Protein AF-A0A3Q9BZ14-F1 (afdb_monomer)

pLDDT: mean 82.78, std 16.7, range [43.81, 98.12]

Secondary structure (DSSP, 8-state):
-PPPPPSSSPP--TT-S-S-----TT-GGGTS-GGG-EEBSS--TTSPBPTTT--EE-TTS-SEEE--HHHHT---SBPPPPPPPPPPTT------------STT-------

Mean predicted aligned error: 11.3 Å

Radius of gyration: 19.76 Å; Cα contacts (8 Å, |Δi|>4): 144; chains: 1; bounding box: 48×44×48 Å

Structure (mmCIF, N/CA/C/O backbone):
data_AF-A0A3Q9BZ14-F1
#
_entry.id   AF-A0A3Q9BZ14-F1
#
loop_
_atom_site.group_PDB
_atom_site.id
_atom_site.type_symbol
_atom_site.label_atom_id
_atom_site.label_alt_id
_atom_site.label_comp_id
_atom_site.label_asym_id
_atom_site.label_entity_id
_atom_site.label_seq_id
_atom_site.pdbx_PDB_ins_code
_atom_site.Cartn_x
_atom_site.Cartn_y
_atom_site.Cartn_z
_atom_site.occupancy
_atom_site.B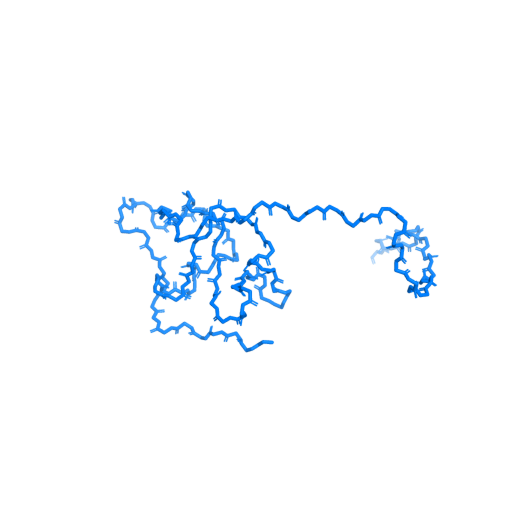_iso_or_equiv
_atom_site.auth_seq_id
_atom_site.auth_comp_id
_atom_site.auth_asym_id
_atom_site.auth_atom_id
_atom_site.pdbx_PDB_model_num
ATOM 1 N N . MET A 1 1 ? 15.633 4.483 -1.213 1.00 74.56 1 MET A N 1
ATOM 2 C CA . MET A 1 1 ? 14.410 5.270 -0.964 1.00 74.56 1 MET A CA 1
ATOM 3 C C . MET A 1 1 ? 14.303 5.504 0.534 1.00 74.56 1 MET A C 1
ATOM 5 O O . MET A 1 1 ? 14.685 4.612 1.280 1.00 74.56 1 MET A O 1
ATOM 9 N N . GLU A 1 2 ? 13.837 6.672 0.976 1.00 84.38 2 GLU A N 1
ATOM 10 C CA . GLU A 1 2 ? 13.486 6.877 2.387 1.00 84.38 2 GLU A CA 1
ATOM 11 C C . GLU A 1 2 ? 12.075 6.325 2.634 1.00 84.38 2 GLU A C 1
ATOM 13 O O . GLU A 1 2 ? 11.152 6.610 1.872 1.00 84.38 2 GLU A O 1
ATOM 18 N N . ILE A 1 3 ? 11.914 5.483 3.655 1.00 89.62 3 ILE A N 1
ATOM 19 C CA . ILE A 1 3 ? 10.619 4.883 3.988 1.00 89.62 3 ILE A CA 1
ATOM 20 C C . ILE A 1 3 ? 9.755 5.971 4.637 1.00 89.62 3 ILE A C 1
ATOM 22 O O . ILE A 1 3 ? 10.171 6.516 5.656 1.00 89.62 3 ILE A O 1
ATOM 26 N N . PRO A 1 4 ? 8.555 6.277 4.110 1.00 91.56 4 PRO A N 1
ATOM 27 C CA . PRO A 1 4 ? 7.698 7.282 4.719 1.00 91.56 4 PRO A CA 1
ATOM 28 C C . PRO A 1 4 ? 7.281 6.835 6.120 1.00 91.56 4 PRO A C 1
ATOM 30 O O . PRO A 1 4 ? 6.894 5.678 6.325 1.00 91.56 4 PRO A O 1
ATOM 33 N N . GLU A 1 5 ? 7.341 7.756 7.076 1.00 93.94 5 GLU A N 1
ATOM 34 C CA . GLU A 1 5 ? 6.874 7.521 8.440 1.00 93.94 5 GLU A CA 1
ATOM 35 C C . GLU A 1 5 ? 5.343 7.670 8.530 1.00 93.94 5 GLU A C 1
ATOM 37 O O . GLU A 1 5 ? 4.757 8.535 7.865 1.00 93.94 5 GLU A O 1
ATOM 42 N N . PRO A 1 6 ? 4.663 6.831 9.333 1.00 94.81 6 PRO A N 1
ATOM 43 C CA . PRO A 1 6 ? 3.221 6.915 9.494 1.00 94.81 6 PRO A CA 1
ATOM 44 C C . PRO A 1 6 ? 2.832 8.190 10.252 1.00 94.81 6 PRO A C 1
ATOM 46 O O . PRO A 1 6 ? 3.351 8.462 11.332 1.00 94.81 6 PRO A O 1
ATOM 49 N N . ALA A 1 7 ? 1.885 8.962 9.716 1.00 95.69 7 ALA A N 1
ATOM 50 C CA . ALA A 1 7 ? 1.416 10.209 10.340 1.00 95.69 7 ALA A CA 1
ATOM 51 C C . ALA A 1 7 ? 0.203 10.016 11.269 1.00 95.69 7 ALA A C 1
ATOM 53 O O . ALA A 1 7 ? -0.397 10.990 11.719 1.00 95.69 7 ALA A O 1
ATOM 54 N N . GLY A 1 8 ? -0.190 8.772 11.538 1.00 94.94 8 GLY A N 1
ATOM 55 C CA . GLY A 1 8 ? -1.387 8.459 12.307 1.00 94.94 8 GLY A CA 1
ATOM 56 C C . GLY A 1 8 ? -1.486 6.980 12.671 1.00 94.94 8 GLY A C 1
ATOM 57 O O . GLY A 1 8 ? -0.568 6.210 12.372 1.00 94.94 8 GLY A O 1
ATOM 58 N N . PRO A 1 9 ? -2.586 6.577 13.333 1.00 93.81 9 PRO A N 1
ATOM 59 C CA . PRO A 1 9 ? -2.827 5.178 13.653 1.00 93.81 9 PRO A CA 1
ATOM 60 C C . PRO A 1 9 ? -2.984 4.340 12.374 1.00 93.81 9 PRO A C 1
ATOM 62 O O . PRO A 1 9 ? -3.377 4.868 11.330 1.00 93.81 9 PRO A O 1
ATOM 65 N N . PRO A 1 10 ? -2.701 3.030 12.443 1.00 93.69 10 PRO A N 1
ATOM 66 C CA . PRO A 1 10 ? -2.913 2.134 11.317 1.00 93.69 10 PRO A CA 1
ATOM 67 C C . PRO A 1 10 ? -4.388 2.096 10.910 1.00 93.69 10 PRO A C 1
ATOM 69 O O . PRO A 1 10 ? -5.284 2.250 11.743 1.00 93.69 10 PRO A O 1
ATOM 72 N N . TYR A 1 11 ? -4.637 1.855 9.626 1.00 92.94 11 TYR A N 1
ATOM 73 C CA . TYR A 1 11 ? -5.991 1.650 9.132 1.00 92.94 11 TYR A CA 1
ATOM 74 C C . TYR A 1 11 ? -6.607 0.370 9.715 1.00 92.94 11 TYR A C 1
ATOM 76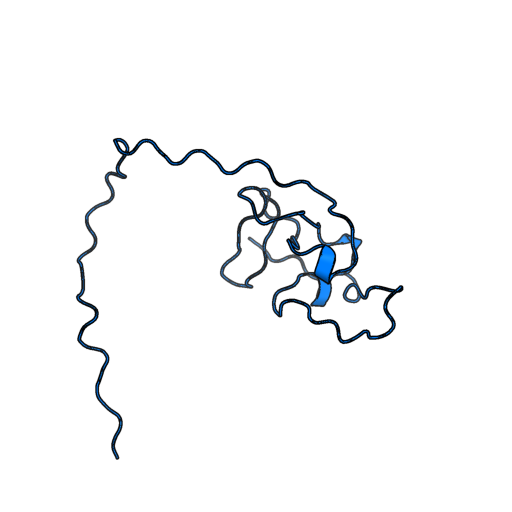 O O . TYR A 1 11 ? -6.076 -0.732 9.550 1.00 92.94 11 TYR A O 1
ATOM 84 N N . ILE A 1 12 ? -7.770 0.530 10.345 1.00 89.25 12 ILE A N 1
ATOM 85 C CA . ILE A 1 12 ? -8.637 -0.549 10.818 1.00 89.25 12 ILE A CA 1
ATOM 86 C C . ILE A 1 12 ? -9.967 -0.398 10.078 1.00 89.25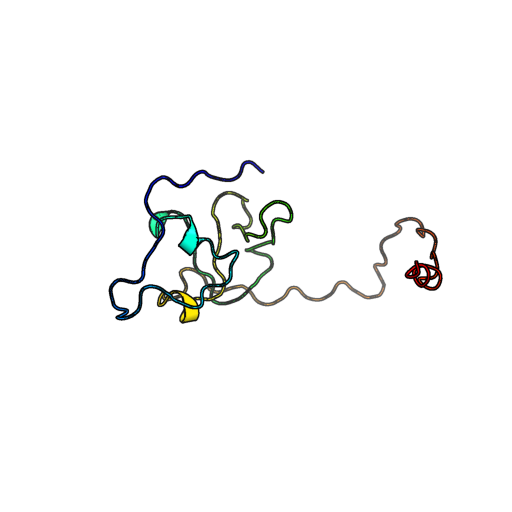 12 ILE A C 1
ATOM 88 O O . ILE A 1 12 ? -10.529 0.695 10.041 1.00 89.25 12 ILE A O 1
ATOM 92 N N . ASP A 1 13 ? -10.436 -1.486 9.472 1.00 85.44 13 ASP A N 1
ATOM 93 C CA . ASP A 1 13 ? -11.717 -1.538 8.766 1.00 85.44 13 ASP A CA 1
ATOM 94 C C . ASP A 1 13 ? -12.873 -1.335 9.769 1.00 85.44 13 ASP A C 1
ATOM 96 O O . ASP A 1 13 ? -13.022 -2.165 10.673 1.00 85.44 13 ASP A O 1
ATOM 100 N N . PRO A 1 14 ? -13.648 -0.235 9.670 1.00 82.81 14 PRO A N 1
ATOM 101 C CA . PRO A 1 14 ? -14.678 0.099 10.651 1.00 82.81 14 PRO A CA 1
ATOM 102 C C . PRO A 1 14 ? -15.911 -0.805 10.562 1.00 82.81 14 PRO A C 1
ATOM 104 O O . PRO A 1 14 ? -16.625 -0.944 11.552 1.00 82.81 14 PRO A O 1
ATOM 107 N N . ASP A 1 15 ? -16.157 -1.426 9.407 1.00 82.56 15 ASP A N 1
ATOM 108 C CA . ASP A 1 15 ? -17.356 -2.232 9.158 1.00 82.56 15 ASP A CA 1
ATOM 109 C C . ASP A 1 15 ? -17.170 -3.699 9.579 1.00 82.56 15 ASP A C 1
ATOM 111 O O . ASP A 1 15 ? -18.053 -4.541 9.396 1.00 82.56 15 ASP A O 1
ATOM 115 N N . ARG A 1 16 ? -16.010 -4.029 10.158 1.00 75.31 16 ARG A N 1
ATOM 116 C CA . ARG A 1 16 ? -15.628 -5.395 10.510 1.00 75.31 16 ARG A CA 1
ATOM 117 C C . ARG A 1 16 ? -15.746 -5.652 12.012 1.00 75.31 16 ARG A C 1
ATOM 119 O O . ARG A 1 16 ? -15.128 -4.972 12.822 1.00 75.31 16 ARG A O 1
ATOM 126 N N . GLU A 1 17 ? -16.471 -6.711 12.373 1.00 73.62 17 GLU A N 1
ATOM 127 C CA . GLU A 1 17 ? -16.707 -7.100 13.774 1.00 73.62 17 GLU A CA 1
ATOM 128 C C . GLU A 1 17 ? -15.441 -7.587 14.506 1.00 73.62 17 GLU A C 1
ATOM 130 O O . GLU A 1 17 ? -15.290 -7.343 15.702 1.00 73.62 17 GLU A O 1
ATOM 135 N N . ASP A 1 18 ? -14.520 -8.259 13.801 1.00 72.19 18 ASP A N 1
ATOM 136 C CA . ASP A 1 18 ? -13.232 -8.707 14.351 1.00 72.19 18 ASP A CA 1
ATOM 137 C C . ASP A 1 18 ? -12.066 -7.844 13.826 1.00 72.19 18 ASP A C 1
ATOM 139 O O . ASP A 1 18 ? -11.699 -7.961 12.645 1.00 72.19 18 ASP A O 1
ATOM 143 N N . PRO A 1 19 ? -11.437 -7.013 14.682 1.00 63.78 19 PRO A N 1
ATOM 144 C CA . PRO A 1 19 ? -10.290 -6.191 14.305 1.00 63.78 19 PRO A CA 1
ATOM 145 C C . PRO A 1 19 ? -9.010 -7.017 14.073 1.00 63.78 19 PRO A C 1
ATOM 147 O O . PRO A 1 19 ? -8.088 -6.545 13.403 1.00 63.78 19 PRO A O 1
ATOM 150 N N . SER A 1 20 ? -8.939 -8.264 14.563 1.00 62.31 20 SER A N 1
ATOM 151 C CA . SER A 1 20 ? -7.832 -9.202 14.332 1.00 62.31 20 SER A CA 1
ATOM 152 C C . SER A 1 20 ? -7.948 -9.871 12.955 1.00 62.31 20 SER A C 1
ATOM 154 O O . SER A 1 20 ? -8.062 -11.087 12.793 1.00 62.31 20 SER A O 1
ATOM 156 N N . ARG A 1 21 ? -7.889 -9.064 11.902 1.00 64.19 21 ARG A N 1
ATOM 157 C CA . ARG A 1 21 ? -7.940 -9.560 10.528 1.00 64.19 21 ARG A CA 1
ATOM 158 C C . ARG A 1 21 ? -6.718 -10.435 10.181 1.00 64.19 21 ARG A C 1
ATOM 160 O O . ARG A 1 21 ? -5.592 -10.058 10.508 1.00 64.19 21 ARG A O 1
ATOM 167 N N . PRO A 1 22 ? -6.858 -11.471 9.322 1.00 70.69 22 PRO A N 1
ATOM 168 C CA . PRO A 1 22 ? -5.732 -12.026 8.565 1.00 70.69 22 PRO A CA 1
ATOM 169 C C . PRO A 1 22 ? -5.227 -11.040 7.480 1.00 70.69 22 PRO A C 1
ATOM 171 O O . PRO A 1 22 ? -5.414 -11.227 6.268 1.00 70.69 22 PRO A O 1
ATOM 174 N N . VAL A 1 23 ? -4.591 -9.944 7.904 1.00 81.00 23 VAL A N 1
ATOM 175 C CA . VAL A 1 23 ? -3.678 -9.135 7.077 1.00 81.00 23 VAL A CA 1
ATOM 176 C C . VAL A 1 23 ? -2.468 -9.977 6.667 1.00 81.00 23 VAL A C 1
ATOM 178 O O . VAL A 1 23 ? -2.128 -10.960 7.322 1.00 81.00 23 VAL A O 1
ATOM 181 N N . CYS A 1 24 ? -1.790 -9.615 5.575 1.00 86.31 24 CYS A N 1
ATOM 182 C CA . CYS A 1 24 ? -0.416 -10.090 5.411 1.00 86.31 24 CYS A CA 1
ATOM 183 C C . CYS A 1 24 ? 0.476 -9.362 6.430 1.00 86.31 24 CYS A C 1
ATOM 185 O O . CYS A 1 24 ? 0.256 -8.180 6.676 1.00 86.31 24 CYS A O 1
ATOM 187 N N . GLY A 1 25 ? 1.489 -10.031 6.989 1.00 84.81 25 GLY A N 1
ATOM 188 C CA . GLY A 1 25 ? 2.362 -9.436 8.019 1.00 84.81 25 GLY A CA 1
ATOM 189 C C . GLY A 1 25 ? 3.167 -8.208 7.561 1.00 84.81 25 GLY A C 1
ATOM 190 O O . GLY A 1 25 ? 3.701 -7.489 8.390 1.00 84.81 25 GLY A O 1
ATOM 191 N N . ILE A 1 26 ? 3.221 -7.962 6.250 1.00 91.31 26 ILE A N 1
ATOM 192 C CA . ILE A 1 26 ? 3.868 -6.817 5.582 1.00 91.31 26 ILE A CA 1
ATOM 193 C C . ILE A 1 26 ? 2.836 -5.901 4.895 1.00 91.31 26 ILE A C 1
ATOM 195 O O . ILE A 1 26 ? 3.092 -5.323 3.840 1.00 91.31 26 ILE A O 1
ATOM 199 N N . CYS A 1 27 ? 1.598 -5.867 5.395 1.00 93.88 27 CYS A N 1
ATOM 200 C CA . CYS A 1 27 ? 0.555 -5.015 4.827 1.00 93.88 27 CYS A CA 1
ATOM 201 C C . CYS A 1 27 ? 0.775 -3.564 5.267 1.00 93.88 27 CYS A C 1
ATOM 203 O O . CYS A 1 27 ? 0.866 -3.329 6.466 1.00 93.88 27 CYS A O 1
ATOM 205 N N . PRO A 1 28 ? 0.747 -2.566 4.367 1.00 95.62 28 PRO A N 1
ATOM 206 C CA . PRO A 1 28 ? 0.875 -1.180 4.803 1.00 95.62 28 PRO A CA 1
ATOM 207 C C . PRO A 1 28 ? -0.252 -0.761 5.760 1.00 95.62 28 PRO A C 1
ATOM 209 O O . PRO A 1 28 ? 0.001 0.019 6.668 1.00 95.62 28 PRO A O 1
ATOM 212 N N . ALA A 1 29 ? -1.451 -1.346 5.662 1.00 94.00 29 ALA A N 1
ATOM 213 C CA . ALA A 1 29 ? -2.553 -1.052 6.581 1.00 94.00 29 ALA A CA 1
ATOM 214 C C . ALA A 1 29 ? -2.240 -1.363 8.058 1.00 94.00 29 ALA A C 1
ATOM 216 O O . ALA A 1 29 ? -2.877 -0.794 8.932 1.00 94.00 29 ALA A O 1
ATOM 217 N N . THR A 1 30 ? -1.254 -2.218 8.368 1.00 92.25 30 THR A N 1
ATOM 218 C CA . THR A 1 30 ? -0.873 -2.490 9.769 1.00 92.25 30 THR A CA 1
ATOM 219 C C . THR A 1 30 ? -0.008 -1.396 10.382 1.00 92.25 30 THR A C 1
ATOM 221 O O . THR A 1 30 ? 0.237 -1.430 11.584 1.00 92.25 30 THR A O 1
ATOM 224 N N . ARG A 1 31 ? 0.496 -0.457 9.574 1.00 93.44 31 ARG A N 1
ATOM 225 C CA . ARG A 1 31 ? 1.378 0.629 10.023 1.00 93.44 31 ARG A CA 1
ATOM 226 C C . ARG A 1 31 ? 0.867 2.012 9.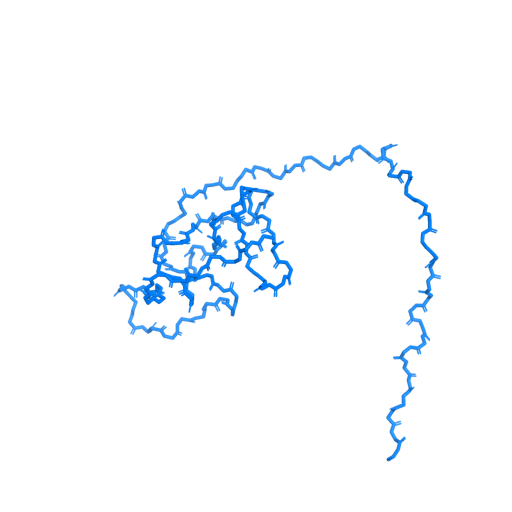635 1.00 93.44 31 ARG A C 1
ATOM 228 O O . ARG A 1 31 ? 1.074 2.949 10.393 1.00 93.44 31 ARG A O 1
ATOM 235 N N . TYR A 1 32 ? 0.236 2.138 8.474 1.00 95.69 32 TYR A N 1
ATOM 236 C CA . TYR A 1 32 ? -0.145 3.412 7.880 1.00 95.69 32 TYR A CA 1
ATOM 237 C C . TYR A 1 32 ? -1.653 3.669 8.007 1.00 95.69 32 TYR A C 1
ATOM 239 O O . TYR A 1 32 ? -2.443 2.729 7.847 1.00 95.69 32 TYR A O 1
ATOM 247 N N . PRO A 1 33 ? -2.063 4.930 8.239 1.00 96.38 33 PRO A N 1
ATOM 248 C CA . PRO A 1 33 ? -3.448 5.357 8.091 1.00 96.38 33 PRO A CA 1
ATOM 249 C C . PRO A 1 33 ? -3.901 5.230 6.630 1.00 96.38 33 PRO A C 1
ATOM 251 O O . PRO A 1 33 ? -3.079 5.138 5.711 1.00 96.38 33 PRO A O 1
ATOM 254 N N . ARG A 1 34 ? -5.220 5.230 6.405 1.00 95.25 34 ARG A N 1
ATOM 255 C CA . ARG A 1 34 ? -5.834 4.976 5.090 1.00 95.25 34 ARG A CA 1
ATOM 256 C C . ARG A 1 34 ? -5.308 5.901 3.995 1.00 95.25 34 ARG A C 1
ATOM 258 O O . ARG A 1 34 ? -5.139 5.471 2.856 1.00 95.25 34 ARG A O 1
ATOM 265 N N . GLU A 1 35 ? -5.058 7.154 4.342 1.00 96.50 35 GLU A N 1
ATOM 266 C CA . GLU A 1 35 ? -4.669 8.228 3.431 1.00 96.50 35 GLU A CA 1
ATOM 267 C C . GLU A 1 35 ? -3.202 8.120 2.984 1.00 96.50 35 GLU A C 1
ATOM 269 O O . GLU A 1 35 ? -2.795 8.792 2.040 1.00 96.50 35 GLU A O 1
ATOM 274 N N . GLN A 1 36 ? -2.399 7.280 3.647 1.00 97.12 36 GLN A N 1
ATOM 275 C CA . GLN A 1 36 ? -0.961 7.141 3.397 1.00 97.12 36 GLN A CA 1
ATOM 276 C C . GLN A 1 36 ? -0.575 5.889 2.610 1.00 97.12 36 GLN A C 1
ATOM 278 O O . GLN A 1 36 ? 0.611 5.623 2.425 1.00 97.12 36 GLN A O 1
ATOM 283 N N . PHE A 1 37 ? -1.538 5.109 2.128 1.00 97.38 37 PHE A N 1
ATOM 284 C CA . PHE A 1 37 ? -1.252 4.009 1.217 1.00 97.38 37 PHE A CA 1
ATOM 285 C C . PHE A 1 37 ? -2.294 3.920 0.112 1.00 97.38 37 PHE A C 1
ATOM 287 O O . PHE A 1 37 ? -3.426 4.380 0.247 1.00 97.38 37 PHE A O 1
ATOM 294 N N . LEU A 1 38 ? -1.896 3.284 -0.984 1.00 97.88 38 LEU A N 1
ATOM 295 C CA . LEU A 1 38 ? -2.780 2.990 -2.104 1.00 97.88 38 LEU A CA 1
ATOM 296 C C . LEU A 1 38 ? -3.102 1.505 -2.178 1.00 97.88 38 LEU A C 1
ATOM 298 O O . LEU A 1 38 ? -2.299 0.647 -1.805 1.00 97.88 38 LEU A O 1
ATOM 302 N N . VAL A 1 39 ? -4.272 1.200 -2.717 1.00 97.69 39 VAL A N 1
ATOM 303 C CA . VAL A 1 39 ? -4.754 -0.156 -2.940 1.00 97.69 39 VAL A CA 1
ATOM 304 C C . VAL A 1 39 ? -4.754 -0.446 -4.433 1.00 97.69 39 VAL A C 1
ATOM 306 O O . VAL A 1 39 ? -5.479 0.169 -5.207 1.00 97.69 39 VAL A O 1
ATOM 309 N N . TYR A 1 40 ? -3.946 -1.412 -4.848 1.00 98.12 40 TYR A N 1
ATOM 310 C CA . TYR A 1 40 ? -3.996 -1.975 -6.192 1.00 98.12 40 TYR A CA 1
ATOM 311 C C . TYR A 1 40 ? -4.820 -3.259 -6.181 1.00 98.12 40 TYR A C 1
ATOM 313 O O . TYR A 1 40 ? -4.755 -4.036 -5.228 1.00 98.12 40 TYR A O 1
ATOM 321 N N . ASN A 1 41 ? -5.529 -3.540 -7.275 1.00 97.31 41 ASN A N 1
ATOM 322 C CA . ASN A 1 41 ? -6.296 -4.784 -7.399 1.00 97.31 41 ASN A CA 1
ATOM 323 C C . ASN A 1 41 ? -5.415 -6.049 -7.477 1.00 97.31 41 ASN A C 1
ATOM 325 O O . ASN A 1 41 ? -5.880 -7.139 -7.164 1.00 97.31 41 ASN A O 1
ATOM 329 N N . ARG A 1 42 ? -4.155 -5.920 -7.915 1.00 95.75 42 ARG A N 1
ATOM 330 C CA . ARG A 1 42 ? -3.159 -7.003 -7.958 1.00 95.75 42 ARG A CA 1
ATOM 331 C C . ARG A 1 42 ? -1.726 -6.452 -8.012 1.00 95.75 42 ARG A C 1
ATOM 333 O O . ARG A 1 42 ? -1.535 -5.283 -8.353 1.00 95.75 42 ARG A O 1
ATOM 340 N N . PRO A 1 43 ? -0.698 -7.281 -7.748 1.00 94.69 43 PRO A N 1
ATOM 341 C CA . PRO A 1 43 ? 0.695 -6.899 -7.963 1.00 94.69 43 PRO A CA 1
ATOM 342 C C . PRO A 1 43 ? 0.984 -6.500 -9.416 1.00 94.69 43 PRO A C 1
ATOM 344 O O . PRO A 1 43 ? 0.456 -7.100 -10.360 1.00 94.69 43 PRO A O 1
ATOM 347 N N . SER A 1 44 ? 1.859 -5.511 -9.604 1.00 94.81 44 SER A N 1
ATOM 348 C CA . SER A 1 44 ? 2.254 -5.027 -10.928 1.00 94.81 44 SER A CA 1
ATOM 349 C C . SER A 1 44 ? 3.636 -4.373 -10.926 1.00 94.81 44 SER A C 1
ATOM 351 O O . SER A 1 44 ? 4.239 -4.158 -9.875 1.00 94.81 44 SER A O 1
ATOM 353 N N . TRP A 1 45 ? 4.128 -4.030 -12.118 1.00 94.12 45 TRP A N 1
ATOM 354 C CA . TRP A 1 45 ? 5.362 -3.260 -12.284 1.00 94.12 45 TRP A CA 1
ATOM 355 C C . TRP A 1 45 ? 5.214 -1.782 -11.882 1.00 94.12 45 TRP A C 1
ATOM 357 O O . TRP A 1 45 ? 6.225 -1.099 -11.753 1.00 94.12 45 TRP A O 1
ATOM 367 N N . GLU A 1 46 ? 3.990 -1.284 -11.676 1.00 94.94 46 GLU A N 1
ATOM 368 C CA . GLU A 1 46 ? 3.732 0.046 -11.101 1.00 94.94 46 GLU A CA 1
ATOM 369 C C . GLU A 1 46 ? 3.773 0.053 -9.575 1.00 94.94 46 GLU A C 1
ATOM 371 O O . GLU A 1 46 ? 3.795 1.128 -8.978 1.00 94.94 46 GLU A O 1
ATOM 376 N N . CYS A 1 47 ? 3.786 -1.131 -8.952 1.00 95.56 47 CYS A N 1
ATOM 377 C CA . CYS A 1 47 ? 3.949 -1.278 -7.515 1.00 95.56 47 CYS A CA 1
ATOM 378 C C . CYS A 1 47 ? 5.101 -2.237 -7.134 1.00 95.56 47 CYS A C 1
ATOM 380 O O . CYS A 1 47 ? 4.856 -3.350 -6.630 1.00 95.56 47 CYS A O 1
ATOM 382 N N . PRO A 1 48 ? 6.368 -1.864 -7.431 1.00 94.62 48 PRO A N 1
ATOM 383 C CA . PRO A 1 48 ? 7.533 -2.704 -7.159 1.00 94.62 48 PRO A CA 1
ATOM 384 C C . PRO A 1 48 ? 7.678 -3.054 -5.673 1.00 94.62 48 PRO A C 1
ATOM 386 O O . PRO A 1 48 ? 7.241 -2.321 -4.789 1.00 94.62 48 PRO A O 1
ATOM 389 N N . PHE A 1 49 ? 8.290 -4.210 -5.415 1.00 93.38 49 PHE A N 1
ATOM 390 C CA . PHE A 1 49 ? 8.611 -4.692 -4.072 1.00 93.38 49 PHE A CA 1
ATOM 391 C C . PHE A 1 49 ? 9.901 -4.043 -3.558 1.00 93.38 49 PHE A C 1
ATOM 393 O O . PHE A 1 49 ? 10.903 -4.033 -4.271 1.00 93.38 49 PHE A O 1
ATOM 400 N N . HIS A 1 50 ? 9.876 -3.557 -2.320 1.00 92.56 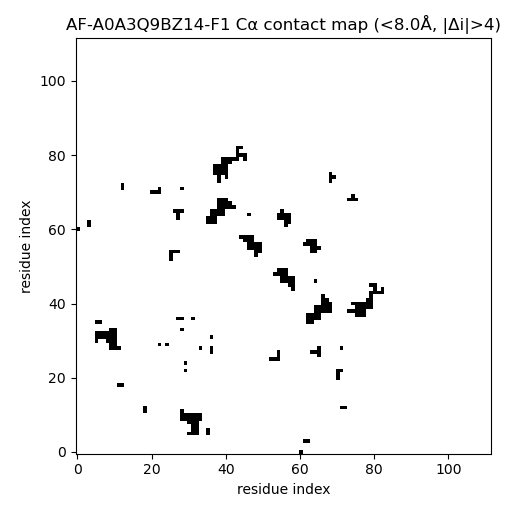50 HIS A N 1
ATOM 401 C CA . HIS A 1 50 ? 11.013 -2.966 -1.631 1.00 92.56 50 HIS A CA 1
ATOM 402 C C . HIS A 1 50 ? 11.649 -3.995 -0.679 1.00 92.56 50 HIS A C 1
ATOM 404 O O . HIS A 1 50 ? 11.001 -4.439 0.273 1.00 92.56 50 HIS A O 1
ATOM 410 N N . PRO A 1 51 ? 12.910 -4.403 -0.910 1.00 91.44 51 PRO A N 1
ATOM 411 C CA . PRO A 1 51 ? 13.500 -5.547 -0.219 1.00 91.44 51 PRO A CA 1
ATOM 412 C C . PRO A 1 51 ? 13.814 -5.305 1.260 1.00 91.44 51 PRO A C 1
ATOM 414 O O . PRO A 1 51 ? 13.850 -6.266 2.020 1.00 91.44 51 PRO A O 1
ATOM 417 N N . GLU A 1 52 ? 14.028 -4.059 1.686 1.00 90.25 52 GLU A N 1
ATOM 418 C CA . GLU A 1 52 ? 14.471 -3.775 3.061 1.00 90.25 52 GLU A CA 1
ATOM 419 C C . GLU A 1 52 ? 13.343 -3.902 4.092 1.00 90.25 52 GLU A C 1
ATOM 421 O O . GLU A 1 52 ? 13.581 -4.322 5.220 1.00 90.25 52 GLU A O 1
ATOM 426 N N . ASN A 1 53 ? 12.109 -3.558 3.713 1.00 89.06 53 ASN A N 1
ATOM 427 C CA . ASN A 1 53 ? 10.950 -3.561 4.614 1.00 89.06 53 ASN A CA 1
ATOM 428 C C . ASN A 1 53 ? 9.808 -4.476 4.143 1.00 89.06 53 ASN A C 1
ATOM 430 O O . ASN A 1 53 ? 8.819 -4.644 4.851 1.00 89.06 53 ASN A O 1
ATOM 434 N N . GLY A 1 54 ? 9.930 -5.067 2.953 1.00 91.06 54 GLY A N 1
ATOM 435 C CA . GLY A 1 54 ? 8.948 -5.984 2.390 1.00 91.06 54 GLY A CA 1
ATOM 436 C C . GLY A 1 54 ? 7.685 -5.322 1.833 1.00 91.06 54 GLY A C 1
ATOM 437 O O . GLY A 1 54 ? 6.809 -6.027 1.334 1.00 91.06 54 GLY A O 1
ATOM 438 N N . HIS A 1 55 ? 7.557 -3.995 1.887 1.00 94.69 55 HIS A N 1
ATOM 439 C CA . HIS A 1 55 ? 6.404 -3.298 1.322 1.00 94.69 55 HIS A CA 1
ATOM 440 C C . HIS A 1 55 ? 6.505 -3.186 -0.198 1.00 94.69 55 HIS A C 1
ATOM 442 O O . HIS A 1 55 ? 7.572 -3.307 -0.795 1.00 94.69 55 HIS A O 1
ATOM 448 N N . ARG A 1 56 ? 5.368 -2.933 -0.843 1.00 96.31 56 ARG A N 1
ATOM 449 C CA . 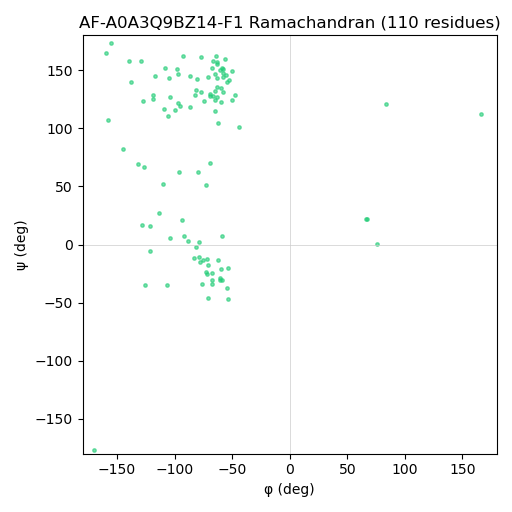ARG A 1 56 ? 5.343 -2.430 -2.217 1.00 96.31 56 ARG A CA 1
ATOM 450 C C . ARG A 1 56 ? 5.163 -0.924 -2.182 1.00 96.31 56 ARG A C 1
ATOM 452 O O . ARG A 1 56 ? 4.533 -0.427 -1.255 1.00 96.31 56 ARG A O 1
ATOM 459 N N . TYR A 1 57 ? 5.672 -0.228 -3.185 1.00 96.44 57 TYR A N 1
ATOM 460 C CA . TYR A 1 57 ? 5.537 1.225 -3.319 1.00 96.44 57 TYR A CA 1
ATOM 461 C C . TYR A 1 57 ? 5.027 1.577 -4.693 1.00 96.44 57 TYR A C 1
ATOM 463 O O . TYR A 1 57 ? 5.199 0.780 -5.601 1.00 96.44 57 TYR A O 1
ATOM 471 N N . THR A 1 58 ? 4.430 2.748 -4.870 1.00 95.31 58 THR A N 1
ATOM 472 C CA . THR A 1 58 ? 4.178 3.296 -6.205 1.00 95.31 58 THR A CA 1
ATOM 473 C C . THR A 1 58 ? 5.472 3.401 -7.015 1.00 95.31 58 THR A C 1
ATOM 475 O O . THR A 1 58 ? 6.572 3.396 -6.469 1.00 95.31 58 THR A O 1
ATOM 478 N N . ARG A 1 59 ? 5.359 3.475 -8.344 1.00 92.50 59 ARG A N 1
ATOM 479 C CA . ARG A 1 59 ? 6.514 3.521 -9.255 1.00 92.50 59 ARG A CA 1
ATOM 480 C C . ARG A 1 59 ? 7.453 4.702 -8.999 1.00 92.50 59 ARG A C 1
ATOM 482 O O . ARG A 1 59 ? 8.640 4.600 -9.278 1.00 92.50 59 ARG A O 1
ATOM 489 N N . ASP A 1 60 ? 6.904 5.806 -8.519 1.00 89.94 60 ASP A N 1
ATOM 490 C CA . ASP A 1 60 ? 7.622 7.000 -8.077 1.00 89.94 60 ASP A CA 1
ATOM 491 C C . ASP A 1 60 ? 8.229 6.855 -6.674 1.00 89.94 60 ASP A C 1
ATOM 493 O O . ASP A 1 60 ? 8.867 7.781 -6.192 1.00 89.94 60 ASP A O 1
ATOM 497 N N . GLU A 1 61 ? 8.085 5.686 -6.050 1.00 87.00 61 GLU A N 1
ATOM 498 C CA . GLU A 1 61 ? 8.753 5.309 -4.809 1.00 87.00 61 GLU A CA 1
ATOM 499 C C . GLU A 1 61 ? 8.326 6.123 -3.575 1.00 87.00 61 GLU A C 1
ATOM 501 O O . GLU A 1 61 ? 9.038 6.178 -2.582 1.00 87.00 61 GLU A O 1
ATOM 506 N N . THR A 1 62 ? 7.144 6.741 -3.600 1.00 90.25 62 THR A N 1
ATOM 507 C CA . THR A 1 62 ? 6.712 7.664 -2.537 1.00 90.25 62 THR A CA 1
ATOM 508 C C . THR A 1 62 ? 5.636 7.087 -1.622 1.00 90.25 62 THR A C 1
ATOM 510 O O . THR A 1 62 ? 5.640 7.362 -0.423 1.00 90.25 62 THR A O 1
ATOM 513 N N . VAL A 1 63 ? 4.717 6.273 -2.153 1.00 96.19 63 VAL A N 1
ATOM 514 C CA . VAL A 1 63 ? 3.532 5.819 -1.409 1.00 96.19 63 VAL A CA 1
ATOM 515 C C . VAL A 1 63 ? 3.519 4.293 -1.272 1.00 96.19 63 VAL A C 1
ATOM 517 O O . VAL A 1 63 ? 3.561 3.597 -2.291 1.00 96.19 63 VAL A O 1
ATOM 520 N N . PRO A 1 64 ? 3.425 3.738 -0.048 1.00 97.31 64 PRO A N 1
ATOM 521 C CA . PRO A 1 64 ? 3.208 2.314 0.174 1.00 97.31 64 PRO A CA 1
ATOM 522 C C . PRO A 1 64 ? 1.949 1.798 -0.536 1.00 97.31 64 PRO A C 1
ATOM 524 O O . PRO A 1 64 ? 0.929 2.479 -0.626 1.00 97.31 64 PRO A O 1
ATOM 527 N N . ALA A 1 65 ? 1.993 0.558 -1.012 1.00 97.62 65 ALA A N 1
ATOM 528 C CA . ALA A 1 65 ? 0.937 -0.054 -1.804 1.00 97.62 65 ALA A CA 1
ATOM 529 C C . ALA A 1 65 ? 0.506 -1.409 -1.224 1.00 97.62 65 ALA A C 1
ATOM 531 O O . ALA A 1 65 ? 1.306 -2.339 -1.092 1.00 97.62 65 ALA A O 1
ATOM 532 N N . CYS A 1 66 ? -0.785 -1.548 -0.923 1.00 96.94 66 CYS A N 1
ATOM 533 C CA . CYS A 1 66 ? -1.418 -2.841 -0.702 1.00 96.94 66 CYS A CA 1
ATOM 534 C C . CYS A 1 66 ? -1.878 -3.417 -2.046 1.00 96.94 66 CYS A C 1
ATOM 536 O O . CYS A 1 66 ? -2.322 -2.689 -2.927 1.00 96.94 66 CYS A O 1
ATOM 538 N N . VAL A 1 67 ? -1.798 -4.736 -2.196 1.00 97.12 67 VAL A N 1
ATOM 539 C CA . VAL A 1 67 ? -2.225 -5.469 -3.405 1.00 97.12 67 VAL A CA 1
ATOM 540 C C . VAL A 1 67 ? -3.307 -6.509 -3.097 1.00 97.12 67 VAL A C 1
ATOM 542 O O . VAL A 1 67 ? -3.522 -7.435 -3.871 1.00 97.12 67 VAL A O 1
ATOM 545 N N . HIS A 1 68 ? -3.935 -6.397 -1.924 1.00 95.31 68 HIS A N 1
ATOM 546 C CA . HIS A 1 68 ? -4.923 -7.345 -1.409 1.00 95.31 68 HIS A CA 1
ATOM 547 C C . HIS A 1 68 ? -6.169 -6.597 -0.892 1.00 95.31 68 HIS A C 1
ATOM 549 O O . HIS A 1 68 ? -6.372 -6.565 0.328 1.00 95.31 68 HIS A O 1
ATOM 555 N N . PRO A 1 69 ? -6.970 -5.980 -1.786 1.00 94.38 69 PRO A N 1
ATOM 556 C CA . PRO A 1 69 ? -8.172 -5.208 -1.436 1.00 94.38 69 PRO A CA 1
ATOM 557 C C . PRO A 1 69 ? -9.147 -6.007 -0.562 1.00 94.38 69 PRO A C 1
ATOM 559 O O . PRO A 1 69 ? -9.512 -5.557 0.521 1.00 94.38 69 PRO A O 1
ATOM 562 N N . ASP A 1 70 ? -9.437 -7.256 -0.940 1.00 91.19 70 ASP A N 1
ATOM 563 C CA . ASP A 1 70 ? -10.387 -8.127 -0.228 1.00 91.19 70 ASP A CA 1
ATOM 564 C C . ASP A 1 70 ? -9.974 -8.398 1.214 1.00 91.19 70 ASP A C 1
ATOM 566 O O . ASP A 1 70 ? -10.802 -8.607 2.099 1.00 91.19 70 ASP A O 1
ATOM 570 N N . LYS A 1 71 ? -8.661 -8.402 1.476 1.00 89.81 71 LYS A N 1
ATOM 571 C CA . LYS A 1 71 ? -8.198 -8.565 2.841 1.00 89.81 71 LYS A CA 1
ATOM 572 C C . LYS A 1 71 ? -8.511 -7.291 3.639 1.00 89.81 71 LYS A C 1
ATOM 574 O O . LYS A 1 71 ? -8.985 -7.438 4.751 1.00 89.81 71 LYS A O 1
ATOM 579 N N . ILE A 1 72 ? -8.245 -6.083 3.122 1.00 91.12 72 ILE A N 1
ATOM 580 C CA . ILE A 1 72 ? -8.465 -4.775 3.803 1.00 91.12 72 ILE A CA 1
ATOM 581 C C . ILE A 1 72 ? -9.898 -4.251 3.746 1.00 91.12 72 ILE A C 1
ATOM 583 O O . ILE A 1 72 ? -10.125 -3.220 4.357 1.00 91.12 72 ILE A O 1
ATOM 587 N N . GLY A 1 73 ? -10.830 -4.930 3.077 1.00 90.75 73 GLY A N 1
ATOM 588 C CA . GLY A 1 73 ? -12.212 -4.447 2.985 1.00 90.75 73 GLY A CA 1
ATOM 589 C C . GLY A 1 73 ? -12.342 -3.154 2.173 1.00 90.75 73 GLY A C 1
ATOM 590 O O . GLY A 1 73 ? -13.305 -2.419 2.334 1.00 90.75 73 GLY A O 1
ATOM 591 N N . LEU A 1 74 ? -11.370 -2.858 1.303 1.00 93.00 74 LEU A N 1
ATOM 592 C CA . LEU A 1 74 ? -11.353 -1.641 0.490 1.00 93.00 74 LEU A CA 1
ATOM 593 C C . LEU A 1 74 ? -11.432 -1.982 -0.987 1.00 93.00 74 LEU A C 1
ATOM 595 O O . LEU A 1 74 ? -10.808 -2.941 -1.444 1.00 93.00 74 LEU A O 1
ATOM 599 N N . GLU A 1 75 ? -12.117 -1.134 -1.747 1.00 95.38 75 GLU A N 1
ATOM 600 C CA . GLU A 1 75 ? -12.021 -1.161 -3.199 1.00 95.38 75 GLU A CA 1
ATOM 601 C C . GLU A 1 75 ? -10.618 -0.729 -3.667 1.00 95.38 75 GLU A C 1
ATOM 603 O O . GLU A 1 75 ? -9.929 0.037 -2.983 1.00 95.38 75 GLU A O 1
ATOM 608 N N . PRO A 1 76 ? -10.155 -1.215 -4.832 1.00 97.81 76 PRO A N 1
ATOM 609 C CA . PRO A 1 76 ? -8.899 -0.759 -5.407 1.00 97.81 76 PRO A CA 1
ATOM 610 C C . PRO A 1 76 ? -8.936 0.731 -5.770 1.00 97.81 76 PRO A C 1
ATOM 612 O O . PRO A 1 76 ? -9.751 1.154 -6.584 1.00 97.81 76 PRO A O 1
ATOM 615 N N . ASP A 1 77 ? -7.964 1.497 -5.274 1.00 97.56 77 ASP A N 1
ATOM 616 C CA . ASP A 1 77 ? -7.684 2.858 -5.749 1.00 97.56 77 ASP A CA 1
ATOM 617 C C . ASP A 1 77 ? -7.145 2.848 -7.188 1.00 97.56 77 ASP A C 1
ATOM 619 O O . ASP A 1 77 ? -7.303 3.809 -7.943 1.00 97.56 77 ASP A O 1
ATOM 623 N N . ARG A 1 78 ? -6.433 1.774 -7.562 1.00 97.00 78 ARG A N 1
ATOM 624 C CA . ARG A 1 78 ? -5.775 1.625 -8.864 1.00 97.00 78 ARG A CA 1
ATOM 625 C C . ARG A 1 78 ? -5.945 0.222 -9.434 1.00 97.00 78 ARG A C 1
ATOM 627 O O . ARG A 1 78 ? -5.806 -0.791 -8.745 1.00 97.00 78 ARG A O 1
ATOM 634 N N . ILE A 1 79 ? -6.166 0.163 -10.744 1.00 97.44 79 ILE A N 1
ATOM 635 C CA . ILE A 1 79 ? -6.177 -1.087 -11.503 1.00 97.44 79 ILE A CA 1
ATOM 636 C C . ILE A 1 79 ? -4.794 -1.301 -12.105 1.00 97.44 79 ILE A C 1
ATOM 638 O O . ILE A 1 79 ? -4.318 -0.498 -12.902 1.00 97.44 79 ILE A O 1
ATOM 642 N N . ALA A 1 80 ? -4.149 -2.398 -11.720 1.00 95.56 80 ALA A N 1
ATOM 643 C CA . ALA A 1 80 ? -2.835 -2.762 -12.216 1.00 95.56 80 ALA A CA 1
ATOM 644 C C . ALA A 1 80 ? -2.834 -2.943 -13.746 1.00 95.56 80 ALA A C 1
ATOM 646 O O . ALA A 1 80 ? -3.677 -3.683 -14.276 1.00 95.56 80 ALA A O 1
ATOM 647 N N . PRO A 1 81 ? -1.835 -2.387 -14.456 1.00 94.25 81 PRO A N 1
ATOM 648 C CA . PRO A 1 81 ? -1.708 -2.557 -15.896 1.00 94.25 81 PRO A CA 1
ATOM 649 C C . PRO A 1 81 ? -1.399 -4.014 -16.259 1.00 94.25 81 PRO A C 1
ATOM 651 O O . PRO A 1 81 ? -0.879 -4.772 -15.421 1.00 94.25 81 PRO A O 1
ATOM 654 N N . PRO A 1 82 ? -1.696 -4.445 -17.500 1.00 93.00 82 PRO A N 1
ATOM 655 C CA . PRO A 1 82 ? -1.316 -5.766 -17.987 1.00 93.00 82 PRO A CA 1
ATOM 656 C C . PRO A 1 82 ? 0.176 -6.068 -17.745 1.00 93.00 82 PRO A C 1
ATOM 658 O O . PRO A 1 82 ? 1.003 -5.145 -17.721 1.00 93.00 82 PRO A O 1
ATOM 661 N N . PRO A 1 83 ? 0.542 -7.346 -17.539 1.00 89.62 83 PRO A N 1
ATOM 662 C CA . PRO A 1 83 ? 1.942 -7.747 -17.464 1.00 89.62 83 PRO A CA 1
ATOM 663 C C . PRO A 1 83 ? 2.715 -7.251 -18.692 1.00 89.62 83 PRO A C 1
ATOM 665 O O . PRO A 1 83 ? 2.189 -7.268 -19.805 1.00 89.62 83 PRO A O 1
ATOM 668 N N . LYS A 1 84 ? 3.966 -6.815 -18.500 1.00 87.50 84 LYS A N 1
ATOM 669 C CA . LYS A 1 84 ? 4.844 -6.494 -19.634 1.00 87.50 84 LYS A CA 1
ATOM 670 C C . LYS A 1 84 ? 5.089 -7.765 -20.441 1.00 87.50 84 LYS A C 1
ATOM 672 O O . LYS A 1 84 ? 5.228 -8.840 -19.856 1.00 87.50 84 LYS A O 1
ATOM 677 N N . ALA A 1 85 ? 5.162 -7.623 -21.763 1.00 87.38 85 ALA A N 1
ATOM 678 C CA . ALA A 1 85 ? 5.628 -8.708 -22.608 1.00 87.38 85 ALA A CA 1
ATOM 679 C C . ALA A 1 85 ? 7.014 -9.167 -22.117 1.00 87.38 85 ALA A C 1
ATOM 681 O O . ALA A 1 85 ? 7.819 -8.320 -21.704 1.00 87.38 85 ALA A O 1
ATOM 682 N N . PRO A 1 86 ? 7.289 -10.482 -22.107 1.00 80.88 86 PRO A N 1
ATOM 683 C CA . PRO A 1 86 ? 8.635 -10.959 -21.839 1.00 80.88 86 PRO A CA 1
ATOM 684 C C . PRO A 1 86 ? 9.603 -10.355 -22.874 1.00 80.88 86 PRO A C 1
ATOM 686 O O . PRO A 1 86 ? 9.188 -10.108 -24.010 1.00 80.88 86 PRO A O 1
ATOM 689 N N . PRO A 1 87 ? 10.867 -10.091 -22.500 1.00 80.06 87 PRO A N 1
ATOM 690 C CA . PRO A 1 87 ? 11.876 -9.675 -23.469 1.00 80.06 87 PRO A CA 1
ATOM 691 C C . PRO A 1 87 ? 12.021 -10.731 -24.574 1.00 80.06 87 PRO A C 1
ATOM 693 O O . PRO A 1 87 ? 11.787 -11.920 -24.329 1.00 80.06 87 PRO A O 1
ATOM 696 N N . ASP A 1 88 ? 12.400 -10.298 -25.781 1.00 81.75 88 ASP A N 1
ATOM 697 C CA . ASP A 1 88 ? 12.681 -11.218 -26.884 1.00 81.75 88 ASP A CA 1
ATOM 698 C C . ASP A 1 88 ? 13.798 -12.194 -26.456 1.00 81.75 88 ASP A C 1
ATOM 700 O O . ASP A 1 88 ? 14.827 -11.748 -25.933 1.00 81.75 88 ASP A O 1
ATOM 704 N N . PRO A 1 89 ? 13.631 -13.517 -26.645 1.00 74.44 89 PRO A N 1
ATOM 705 C CA . PRO A 1 89 ? 14.643 -14.515 -26.296 1.00 74.44 89 PRO A CA 1
ATOM 706 C C . PRO A 1 89 ? 16.040 -14.262 -26.893 1.00 74.44 89 PRO A C 1
ATOM 708 O O . PRO A 1 89 ? 17.017 -14.816 -26.387 1.00 74.44 89 PRO A O 1
ATOM 711 N N . GLY A 1 90 ? 16.152 -13.459 -27.958 1.00 67.19 90 GLY A N 1
ATOM 712 C CA . GLY A 1 90 ? 17.419 -13.079 -28.586 1.00 67.19 90 GLY A CA 1
ATOM 713 C C . GLY A 1 90 ? 18.208 -11.985 -27.857 1.00 67.19 90 GLY A C 1
ATOM 714 O O . GLY A 1 90 ? 19.401 -11.826 -28.113 1.00 67.19 90 GLY A O 1
ATOM 715 N N . GLU A 1 91 ? 17.590 -11.262 -26.921 1.00 59.75 91 GLU A N 1
ATOM 716 C CA . GLU A 1 91 ? 18.216 -10.166 -26.176 1.00 59.75 91 GLU A CA 1
ATOM 717 C C . GLU A 1 91 ? 18.737 -10.673 -24.822 1.00 59.75 91 GLU A C 1
ATOM 719 O O . GLU A 1 91 ? 18.289 -10.294 -23.740 1.00 59.75 91 GLU A O 1
ATOM 724 N N . ALA A 1 92 ? 19.683 -11.614 -24.870 1.00 58.72 92 ALA A N 1
ATOM 725 C CA . ALA A 1 92 ? 20.375 -12.061 -23.669 1.00 58.72 92 ALA A CA 1
ATOM 726 C C . ALA A 1 92 ? 21.207 -10.897 -23.095 1.00 58.72 92 ALA A C 1
ATOM 728 O O . ALA A 1 92 ? 21.981 -10.282 -23.837 1.00 58.72 92 ALA A O 1
ATOM 729 N N . PRO A 1 93 ? 21.132 -10.601 -21.782 1.00 59.19 93 PRO A N 1
ATOM 730 C CA . PRO A 1 93 ? 22.034 -9.633 -21.181 1.00 59.19 93 PRO A CA 1
ATOM 731 C C . PRO A 1 93 ? 23.469 -10.124 -21.382 1.00 59.19 93 PRO A C 1
ATOM 733 O O . PRO A 1 93 ? 23.838 -11.209 -20.930 1.00 59.19 93 PRO A O 1
ATOM 736 N N . THR A 1 94 ? 24.313 -9.313 -22.022 1.00 55.16 94 THR A N 1
ATOM 737 C CA . THR A 1 94 ? 25.767 -9.522 -22.089 1.00 55.16 94 THR A CA 1
ATOM 738 C C . THR A 1 94 ? 26.404 -9.214 -20.727 1.00 55.16 94 THR A C 1
ATOM 740 O O . THR A 1 94 ? 27.322 -8.407 -20.603 1.00 55.16 94 THR A O 1
ATOM 743 N N . GLY A 1 95 ? 25.871 -9.812 -19.664 1.00 55.69 95 GLY A N 1
ATOM 744 C CA . GLY A 1 95 ? 26.393 -9.768 -18.309 1.00 55.69 95 GLY A CA 1
ATOM 745 C C . GLY A 1 95 ? 27.222 -11.020 -18.073 1.00 55.69 95 GLY A C 1
ATOM 746 O O . GLY A 1 95 ? 26.744 -12.138 -18.248 1.00 55.69 95 GLY A O 1
ATOM 747 N N . ARG A 1 96 ? 28.498 -10.834 -17.735 1.00 57.16 96 ARG A N 1
ATOM 748 C CA . ARG A 1 96 ? 29.481 -11.906 -17.545 1.00 57.16 96 ARG A CA 1
ATOM 749 C C . ARG A 1 96 ? 28.925 -13.033 -16.666 1.00 57.16 96 ARG A C 1
ATOM 751 O O . ARG A 1 96 ? 28.453 -12.791 -15.562 1.00 57.16 96 ARG A O 1
ATOM 758 N N . ARG A 1 97 ? 29.055 -14.260 -17.179 1.00 53.84 97 ARG A N 1
ATOM 759 C CA . ARG A 1 97 ? 28.793 -15.543 -16.513 1.00 53.84 97 ARG A CA 1
ATOM 760 C C . ARG A 1 97 ? 29.370 -15.549 -15.090 1.00 53.84 97 ARG A C 1
ATOM 762 O O . ARG A 1 97 ? 30.573 -15.725 -14.912 1.00 53.84 97 ARG A O 1
ATOM 769 N N . GLY A 1 98 ? 28.507 -15.345 -14.097 1.00 51.22 98 GLY A N 1
ATOM 770 C CA . GLY A 1 98 ? 28.799 -15.635 -12.698 1.00 51.22 98 GLY A CA 1
ATOM 771 C C . GLY A 1 98 ? 28.879 -17.147 -12.510 1.00 51.22 98 GLY A C 1
ATOM 772 O O . GLY A 1 98 ? 28.002 -17.878 -12.961 1.00 51.22 98 GLY A O 1
ATOM 773 N N . LEU A 1 99 ? 29.975 -17.601 -11.913 1.00 56.34 99 LEU A N 1
ATOM 774 C CA . LEU A 1 99 ? 30.311 -18.998 -11.660 1.00 56.34 99 LEU A CA 1
ATOM 775 C C . LEU A 1 99 ? 29.159 -19.756 -10.981 1.00 56.34 99 LEU A C 1
ATOM 777 O O . LEU A 1 99 ? 28.716 -19.388 -9.894 1.00 56.34 99 LEU A O 1
ATOM 781 N N . SER A 1 100 ? 28.726 -20.851 -11.607 1.00 52.56 100 SER A N 1
ATOM 782 C CA . SER A 1 100 ? 27.875 -21.869 -10.995 1.00 52.56 100 SER A CA 1
ATOM 783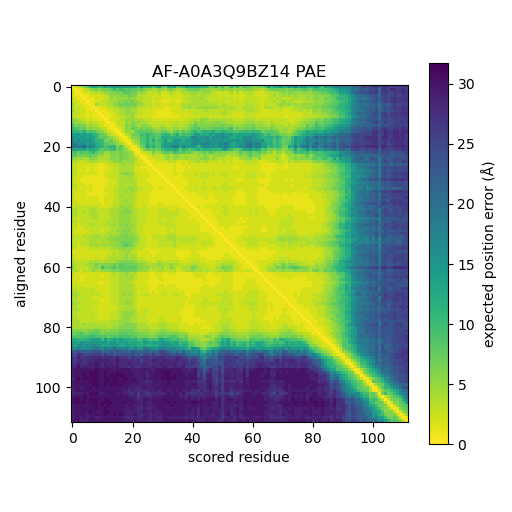 C C . SER A 1 100 ? 28.617 -22.514 -9.825 1.00 52.56 100 SER A C 1
ATOM 785 O O . SER A 1 100 ? 29.500 -23.344 -10.037 1.00 52.56 100 SER A O 1
ATOM 787 N N . PHE A 1 101 ? 28.260 -22.165 -8.592 1.00 52.28 101 PHE A N 1
ATOM 788 C CA . PHE A 1 101 ? 28.604 -22.994 -7.441 1.00 52.28 101 PHE A CA 1
ATOM 789 C C . PHE A 1 101 ? 27.504 -24.052 -7.263 1.00 52.28 101 PHE A C 1
ATOM 791 O O . PHE A 1 101 ? 26.342 -23.689 -7.070 1.00 52.28 101 PHE A O 1
ATOM 798 N N . PRO A 1 102 ? 27.818 -25.356 -7.367 1.00 50.06 102 PRO A N 1
ATOM 799 C CA . PRO A 1 102 ? 26.830 -26.406 -7.171 1.00 50.06 102 PRO A CA 1
ATOM 800 C C . PRO A 1 102 ? 26.366 -26.427 -5.709 1.00 50.06 102 PRO A C 1
ATOM 802 O O . PRO A 1 102 ? 27.167 -26.512 -4.783 1.00 50.06 102 PRO A O 1
ATOM 805 N N . TRP A 1 103 ? 25.048 -26.386 -5.525 1.00 50.38 103 TRP A N 1
ATOM 806 C CA . TRP A 1 103 ? 24.288 -26.394 -4.266 1.00 50.38 103 TRP A CA 1
ATOM 807 C C . TRP A 1 103 ? 24.508 -27.608 -3.333 1.00 50.38 103 TRP A C 1
ATOM 809 O O . TRP A 1 103 ? 23.820 -27.753 -2.325 1.00 50.38 103 TRP A O 1
ATOM 819 N N . SER A 1 104 ? 25.454 -28.496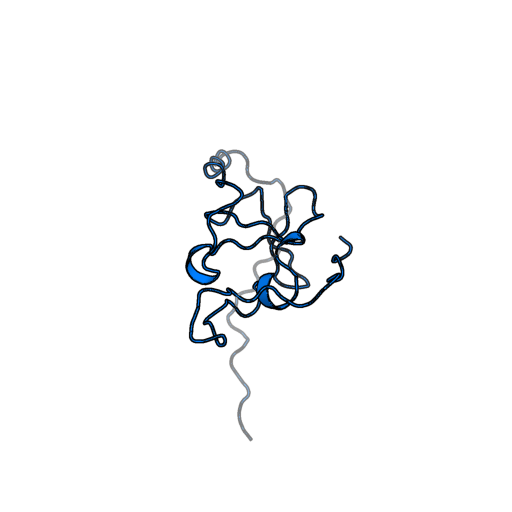 -3.632 1.00 55.16 104 SER A N 1
ATOM 820 C CA . SER A 1 104 ? 25.583 -29.818 -3.012 1.00 55.16 104 SER A CA 1
ATOM 821 C C 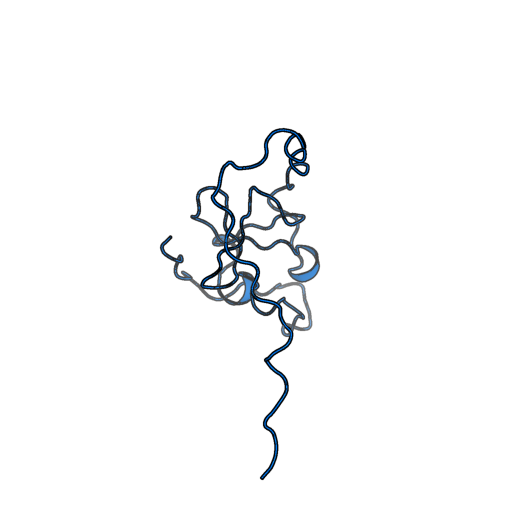. SER A 1 104 ? 26.519 -29.900 -1.792 1.00 55.16 104 SER A C 1
ATOM 823 O O . SER A 1 104 ? 26.959 -30.994 -1.449 1.00 55.16 104 SER A O 1
ATOM 825 N N . THR A 1 105 ? 26.819 -28.801 -1.090 1.00 52.22 105 THR A N 1
ATOM 826 C CA . THR A 1 105 ? 27.723 -28.833 0.089 1.00 52.22 105 THR A CA 1
ATOM 827 C C . THR A 1 105 ? 27.198 -28.196 1.377 1.00 52.22 105 THR A C 1
ATOM 829 O O . THR A 1 105 ? 27.972 -28.024 2.316 1.00 52.22 105 THR A O 1
ATOM 832 N N . LEU A 1 106 ? 25.890 -27.952 1.516 1.00 52.06 106 LEU A N 1
ATOM 833 C CA . LEU A 1 106 ? 25.309 -27.507 2.794 1.00 52.06 106 LEU A CA 1
ATOM 834 C C . LEU A 1 106 ? 24.439 -28.579 3.471 1.00 52.06 106 LEU A C 1
ATOM 836 O O . LEU A 1 106 ? 23.302 -28.334 3.860 1.00 52.06 106 LEU A O 1
ATOM 840 N N . GLN A 1 107 ? 24.978 -29.792 3.637 1.00 56.16 107 GLN A N 1
ATOM 841 C CA . GLN A 1 107 ? 24.321 -30.832 4.435 1.00 56.16 107 GLN A CA 1
ATOM 842 C C . GLN A 1 107 ? 25.341 -31.692 5.193 1.00 56.16 107 GLN A C 1
ATOM 844 O O . GLN A 1 107 ? 25.737 -32.759 4.737 1.00 56.16 107 GLN A O 1
ATOM 849 N N . ARG A 1 108 ? 25.791 -31.163 6.342 1.00 50.78 108 ARG A N 1
ATOM 850 C CA . ARG A 1 108 ? 26.371 -31.809 7.549 1.00 50.78 108 ARG A CA 1
ATOM 851 C C . ARG A 1 108 ? 27.013 -30.661 8.345 1.00 50.78 108 ARG A C 1
ATOM 853 O O . ARG A 1 108 ? 27.933 -30.027 7.853 1.00 50.78 108 ARG A O 1
ATOM 860 N N . ARG A 1 109 ? 26.525 -30.275 9.525 1.00 45.81 109 ARG A N 1
ATOM 861 C CA . ARG A 1 109 ? 26.741 -30.975 10.802 1.00 45.81 109 ARG A CA 1
ATOM 862 C C . ARG A 1 109 ? 25.631 -30.607 11.806 1.00 45.81 109 ARG A C 1
ATOM 864 O O . ARG A 1 109 ? 25.607 -29.509 12.344 1.00 45.81 109 ARG A O 1
ATOM 871 N N . ARG A 1 110 ? 24.723 -31.554 12.051 1.00 43.81 110 ARG A N 1
ATOM 872 C CA . ARG A 1 110 ? 24.159 -31.843 13.383 1.00 43.81 110 ARG A CA 1
ATOM 873 C C . ARG A 1 110 ? 25.028 -32.951 14.002 1.00 43.81 110 ARG A C 1
ATOM 875 O O . ARG A 1 110 ? 25.685 -33.643 13.229 1.00 43.81 110 ARG A O 1
ATOM 882 N N . THR A 1 111 ? 24.950 -33.123 15.326 1.00 47.28 111 THR A N 1
ATOM 883 C CA . THR A 1 111 ? 25.712 -34.015 16.245 1.00 47.28 111 THR A CA 1
ATOM 884 C C . THR A 1 111 ? 27.060 -33.429 16.682 1.00 47.28 111 THR A C 1
ATOM 886 O O . THR A 1 111 ? 27.869 -33.114 15.813 1.00 47.28 111 THR A O 1
ATOM 889 N N . LEU A 1 112 ? 27.354 -33.215 17.970 1.00 49.34 112 LEU A N 1
ATOM 890 C CA . LEU A 1 112 ? 26.742 -33.620 19.252 1.00 49.34 112 LEU A CA 1
ATOM 891 C C . LEU A 1 112 ? 26.752 -32.439 20.231 1.00 49.34 112 LEU A C 1
ATOM 893 O O . LEU A 1 112 ? 27.699 -31.629 20.128 1.00 49.34 112 LEU A O 1
#

Organism: NCBI:txid2548456

Solvent-accessible surface area (backbone atoms only — not comparable to full-atom values): 7449 Å² total; per-residue (Å²): 130,79,80,77,76,62,93,50,66,45,45,70,61,85,91,49,94,65,85,85,60,85,63,61,100,56,40,47,46,78,52,23,26,68,92,58,45,46,29,21,62,38,83,33,86,57,40,45,77,40,85,92,75,61,36,24,20,36,71,87,58,72,38,39,37,37,46,54,26,84,67,61,76,42,79,54,77,38,79,53,69,79,81,77,79,76,78,63,87,86,71,67,77,95,62,80,86,74,81,87,74,80,86,84,77,86,85,86,85,82,85,134

Foldseek 3Di:
DDDDAAPDAADADPVDPDSPFPDPPLASSNGHYPVQAFEECADEPQFDADPPRRFTAGVVRRGTYDNCCVRRVHDGPDYHDDHDDDPDPVPDPPDDDDDDDDPPPPDDDDDD

Sequence (112 aa):
MEIPEPAGPPYIDPDREDPSRPVCGICPATRYPREQFLVYNRPSWECPFHPENGHRYTRDETVPACVHPDKIGLEPDRIAPPPKAPPDPGEAPTGRRGLSFPWSTLQRRRTL